Protein AF-A0A6A9QMT6-F1 (afdb_monomer_lite)

pLDDT: mean 93.89, std 8.49, range [51.22, 98.31]

Secondary structure (DSSP, 8-state):
-EEEEEE-TTS-EEEEEESSSEEEEES-B--HHHHHHHHHHHHTTPPPSS--BTS-HHHHHHHHHHH-TTTTT--

Foldseek 3Di:
DDWDWDQAPLGWIWIWDADCWIAIDTPWDDDPVLRVQCRVCLSVLHQRPGDIHSHDSVVVSVCSCVPHPVNPPPD

Radius of gyration: 11.12 Å; chains: 1; bounding box: 25×21×27 Å

Organism: NCBI:txid523847

Sequence (75 aa):
MRKIVYRSRAGKTVVLYLDHEVRVTGDFFAEEEDLIKVEEELSQCKKPSREILGVDMEELFSLIKENFEHCIGKV

Structure (mmCIF, N/CA/C/O backbone):
data_AF-A0A6A9QMT6-F1
#
_entry.id   AF-A0A6A9QMT6-F1
#
loop_
_atom_site.group_PDB
_atom_site.id
_atom_site.type_symbol
_atom_site.label_atom_id
_atom_site.label_alt_id
_atom_site.label_comp_id
_atom_site.label_asym_id
_atom_site.label_entity_id
_atom_site.label_seq_id
_atom_site.pdbx_PDB_ins_code
_atom_site.Cartn_x
_atom_site.Cartn_y
_atom_site.Cartn_z
_atom_site.occupancy
_atom_site.B_iso_or_equiv
_atom_site.auth_seq_id
_atom_site.auth_comp_id
_atom_site.auth_asym_id
_atom_site.auth_atom_id
_atom_site.pdbx_PDB_model_num
ATOM 1 N N . MET A 1 1 ? -16.532 -6.881 -0.346 1.00 80.75 1 MET A N 1
ATOM 2 C CA . MET A 1 1 ? -15.296 -6.654 -1.124 1.00 80.75 1 MET A CA 1
ATOM 3 C C . MET A 1 1 ? -15.374 -5.404 -2.000 1.00 80.75 1 MET A C 1
ATOM 5 O O . MET A 1 1 ? -16.000 -5.414 -3.059 1.00 80.75 1 MET A O 1
ATOM 9 N N . ARG A 1 2 ? -14.721 -4.322 -1.565 1.00 93.62 2 ARG A N 1
ATOM 10 C CA . ARG A 1 2 ? -14.541 -3.079 -2.333 1.00 93.62 2 ARG A CA 1
ATOM 11 C C . ARG A 1 2 ? -13.225 -3.145 -3.113 1.00 93.62 2 ARG A C 1
ATOM 13 O O . ARG A 1 2 ? -12.211 -3.568 -2.569 1.00 93.62 2 ARG A O 1
ATOM 20 N N . LYS A 1 3 ? -13.234 -2.724 -4.381 1.00 96.69 3 LYS A N 1
ATOM 21 C CA . LYS A 1 3 ? -12.044 -2.671 -5.247 1.00 96.69 3 LYS A CA 1
ATOM 22 C C . LYS A 1 3 ? -11.718 -1.226 -5.606 1.00 96.69 3 LYS A C 1
ATOM 24 O O . LYS A 1 3 ? -12.612 -0.492 -6.021 1.00 96.69 3 LYS A O 1
ATOM 29 N N . ILE A 1 4 ? -10.449 -0.843 -5.495 1.00 97.62 4 ILE A N 1
ATOM 30 C CA . ILE A 1 4 ? -9.945 0.467 -5.925 1.00 97.62 4 ILE A CA 1
ATOM 31 C C . ILE A 1 4 ? -8.797 0.235 -6.897 1.00 97.62 4 ILE A C 1
ATOM 33 O O . ILE A 1 4 ? -7.910 -0.569 -6.634 1.00 97.62 4 ILE A O 1
ATOM 37 N N . VAL A 1 5 ? -8.825 0.925 -8.032 1.00 97.81 5 VAL A N 1
ATOM 38 C CA . VAL A 1 5 ? -7.726 0.925 -8.999 1.00 97.81 5 VAL A CA 1
ATOM 39 C C . VAL A 1 5 ? -7.269 2.359 -9.154 1.00 97.81 5 VAL A C 1
ATOM 41 O O . VAL A 1 5 ? -8.090 3.232 -9.435 1.00 97.81 5 VAL A O 1
ATOM 44 N N . TYR A 1 6 ? -5.979 2.602 -8.969 1.00 97.94 6 TYR A N 1
ATOM 45 C CA . TYR A 1 6 ? -5.398 3.922 -9.165 1.00 97.94 6 TYR A CA 1
ATOM 46 C C . TYR A 1 6 ? -4.004 3.815 -9.770 1.00 97.94 6 TYR A C 1
ATOM 48 O O . TYR A 1 6 ? -3.356 2.767 -9.733 1.00 97.94 6 TYR A O 1
ATOM 56 N N . ARG A 1 7 ? -3.551 4.921 -10.353 1.00 97.94 7 ARG A N 1
ATOM 57 C CA . ARG A 1 7 ? -2.166 5.074 -10.778 1.00 97.94 7 ARG A CA 1
ATOM 58 C C . ARG A 1 7 ? -1.434 5.853 -9.703 1.00 97.94 7 ARG A C 1
ATOM 60 O O . ARG A 1 7 ? -1.792 6.997 -9.444 1.00 97.94 7 ARG A O 1
ATOM 67 N N . SER A 1 8 ? -0.433 5.231 -9.100 1.00 97.38 8 SER A N 1
ATOM 68 C CA . SER A 1 8 ? 0.398 5.878 -8.103 1.00 97.38 8 SER A CA 1
ATOM 69 C C . SER A 1 8 ? 1.179 7.043 -8.706 1.00 97.38 8 SER A C 1
ATOM 71 O O . SER A 1 8 ? 1.595 6.986 -9.869 1.00 97.38 8 SER A O 1
ATOM 73 N N . ARG A 1 9 ? 1.448 8.072 -7.898 1.00 97.75 9 ARG A N 1
ATOM 74 C CA . ARG A 1 9 ? 2.355 9.182 -8.244 1.00 97.75 9 ARG A CA 1
ATOM 75 C C . ARG A 1 9 ? 3.752 8.716 -8.642 1.00 97.75 9 ARG A C 1
ATOM 77 O O . ARG A 1 9 ? 4.380 9.348 -9.486 1.00 97.75 9 ARG A O 1
ATOM 84 N N . ALA A 1 10 ? 4.202 7.584 -8.101 1.00 96.56 10 ALA A N 1
ATOM 85 C CA . ALA A 1 10 ? 5.461 6.941 -8.478 1.00 96.56 10 ALA A CA 1
ATOM 86 C C . ALA A 1 10 ? 5.394 6.187 -9.831 1.00 96.56 10 ALA A C 1
ATOM 88 O O . ALA A 1 10 ? 6.402 5.680 -10.320 1.00 96.56 10 ALA A O 1
ATOM 89 N N . GLY A 1 11 ? 4.227 6.165 -10.485 1.00 95.12 11 GLY A N 1
ATOM 90 C CA . GLY A 1 11 ? 4.054 5.814 -11.895 1.00 95.12 11 GLY A CA 1
ATOM 91 C C . GLY A 1 11 ? 3.385 4.467 -12.165 1.00 95.12 11 GLY A C 1
ATOM 92 O O . GLY A 1 11 ? 2.927 4.265 -13.296 1.00 95.12 11 GLY A O 1
ATOM 93 N N . LYS A 1 12 ? 3.296 3.586 -11.158 1.00 97.62 12 LYS A N 1
ATOM 94 C CA . LYS A 1 12 ? 2.721 2.235 -11.261 1.00 97.62 12 LYS A CA 1
ATOM 95 C C . LYS A 1 12 ? 1.224 2.189 -10.976 1.00 97.62 12 LYS A C 1
ATOM 97 O O . LYS A 1 12 ? 0.689 2.979 -10.203 1.00 97.62 12 LYS A O 1
ATOM 102 N N . THR A 1 13 ? 0.543 1.254 -11.613 1.00 98.25 13 THR A N 1
ATOM 103 C CA . THR A 1 13 ? -0.850 0.898 -11.366 1.00 98.25 13 THR A CA 1
ATOM 104 C C . THR A 1 13 ? -0.946 0.009 -10.133 1.00 98.25 13 THR A C 1
ATOM 106 O O . THR A 1 13 ? -0.319 -1.048 -10.061 1.00 98.25 13 THR A O 1
ATOM 109 N N . VAL A 1 14 ? -1.794 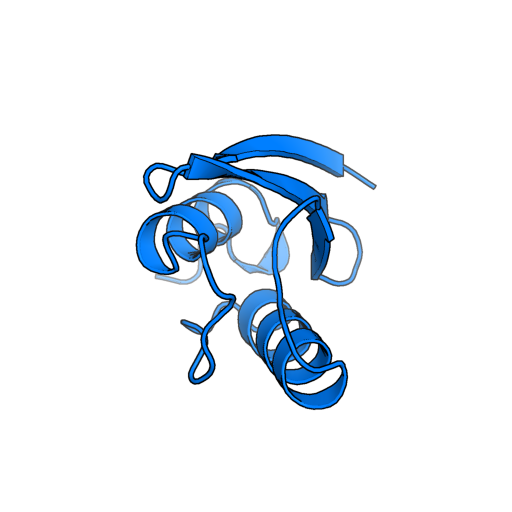0.410 -9.193 1.00 98.31 14 VAL A N 1
ATOM 110 C CA . VAL A 1 14 ? -2.091 -0.337 -7.973 1.00 98.31 14 VAL A CA 1
ATOM 111 C C . VAL A 1 14 ? -3.573 -0.690 -7.955 1.00 98.31 14 VAL A C 1
ATOM 113 O O . VAL A 1 14 ? -4.448 0.122 -8.266 1.00 98.31 14 VAL A O 1
ATOM 116 N N . VAL A 1 15 ? -3.852 -1.928 -7.579 1.00 98.12 15 VAL A N 1
ATOM 117 C CA . VAL A 1 15 ? -5.178 -2.491 -7.378 1.00 98.12 15 VAL A CA 1
ATOM 118 C C . VAL A 1 15 ? -5.280 -2.913 -5.920 1.00 98.12 15 VAL A C 1
ATOM 120 O O . VAL A 1 15 ? -4.539 -3.778 -5.459 1.00 98.12 15 VAL A O 1
ATOM 123 N N . LEU A 1 16 ? -6.224 -2.305 -5.212 1.00 97.69 16 LEU A N 1
ATOM 124 C CA . LEU A 1 16 ? -6.537 -2.599 -3.822 1.00 97.69 16 LEU A CA 1
ATOM 125 C C . LEU A 1 16 ? -7.832 -3.396 -3.747 1.00 97.69 16 LEU A C 1
ATOM 127 O O . LEU A 1 16 ? -8.839 -3.015 -4.357 1.00 97.69 16 LEU A O 1
ATOM 131 N N . TYR A 1 17 ? -7.816 -4.458 -2.953 1.00 97.50 17 TYR A N 1
ATOM 132 C CA . TYR A 1 17 ? -9.009 -5.168 -2.510 1.00 97.50 17 TYR A CA 1
ATOM 133 C C . TYR A 1 17 ? -9.167 -4.951 -1.010 1.00 97.50 17 TYR A C 1
ATOM 135 O O . TYR A 1 17 ? -8.258 -5.240 -0.239 1.00 97.50 17 TYR A O 1
ATOM 143 N N . LEU A 1 18 ? -10.315 -4.402 -0.626 1.00 95.50 18 LEU A N 1
ATOM 144 C CA . LEU A 1 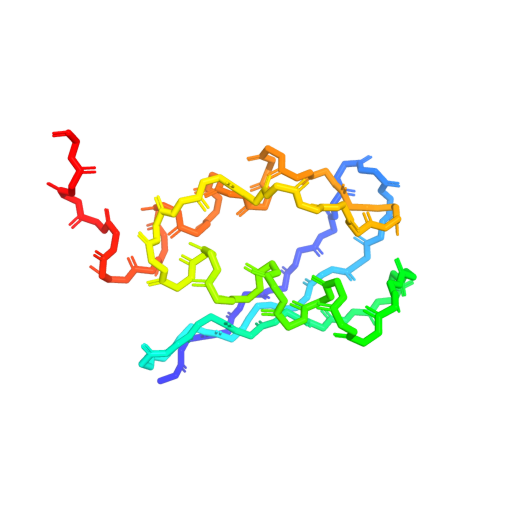18 ? -10.651 -4.024 0.740 1.00 95.50 18 LEU A CA 1
ATOM 145 C C . LEU A 1 18 ? -11.853 -4.865 1.180 1.00 95.50 18 LEU A C 1
ATOM 147 O O . LEU A 1 18 ? -12.974 -4.654 0.696 1.00 95.50 18 LEU A O 1
ATOM 151 N N . ASP A 1 19 ? -11.611 -5.854 2.037 1.00 91.12 19 ASP A N 1
ATOM 152 C CA . ASP A 1 19 ? -12.657 -6.725 2.588 1.00 91.12 19 ASP A CA 1
ATOM 153 C C . ASP A 1 19 ? -12.489 -6.899 4.105 1.00 91.12 19 ASP A C 1
ATOM 155 O O . ASP A 1 19 ? -12.607 -5.917 4.830 1.00 91.12 19 ASP A O 1
ATOM 159 N N . HIS A 1 20 ? -12.193 -8.102 4.601 1.00 90.19 20 HIS A N 1
ATOM 160 C CA . HIS A 1 20 ? -11.721 -8.293 5.980 1.00 90.19 20 HIS A CA 1
ATOM 161 C C . HIS A 1 20 ? -10.235 -7.939 6.152 1.00 90.19 20 HIS A C 1
ATOM 163 O O . HIS A 1 20 ? -9.785 -7.637 7.254 1.00 90.19 20 HIS A O 1
ATOM 169 N N . GLU A 1 21 ? -9.490 -7.950 5.050 1.00 94.69 21 GLU A N 1
ATOM 170 C CA . GLU A 1 21 ? -8.073 -7.612 4.955 1.00 94.69 21 GLU A CA 1
ATOM 171 C C . GLU A 1 21 ? -7.832 -6.699 3.744 1.00 94.69 21 GLU A C 1
ATOM 173 O O . GLU A 1 21 ? -8.694 -6.552 2.864 1.00 94.69 21 GLU A O 1
ATOM 178 N N . VAL A 1 22 ? -6.659 -6.072 3.717 1.00 97.00 22 VAL A N 1
ATOM 179 C CA . VAL A 1 22 ? -6.149 -5.292 2.590 1.00 97.00 22 VAL A CA 1
ATOM 180 C C . VAL A 1 22 ? -5.270 -6.196 1.741 1.00 97.00 22 VAL A C 1
ATOM 182 O O . VAL A 1 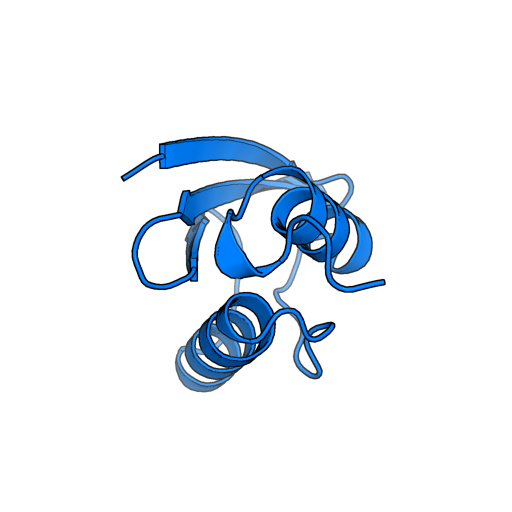22 ? -4.288 -6.732 2.238 1.00 97.00 22 VAL A O 1
ATOM 185 N N . ARG A 1 23 ? -5.587 -6.305 0.449 1.00 97.56 23 ARG A N 1
ATOM 186 C CA . ARG A 1 23 ? -4.721 -6.961 -0.542 1.00 97.56 23 ARG A CA 1
ATOM 187 C C . ARG A 1 23 ? -4.305 -5.972 -1.620 1.00 97.56 23 ARG A C 1
ATOM 189 O O . ARG A 1 23 ? -5.139 -5.199 -2.105 1.00 97.56 23 ARG A O 1
ATOM 196 N N . VAL A 1 24 ? -3.036 -6.007 -2.003 1.00 97.19 24 VAL A N 1
ATOM 197 C CA . VAL A 1 24 ? -2.378 -5.074 -2.915 1.00 97.19 24 VAL A CA 1
ATOM 198 C C . VAL A 1 24 ? -1.774 -5.865 -4.074 1.00 97.19 24 VAL A C 1
ATOM 200 O O . VAL A 1 24 ? -0.937 -6.738 -3.899 1.00 97.19 24 VAL A O 1
ATOM 203 N N . THR A 1 25 ? -2.176 -5.546 -5.300 1.00 97.25 25 THR A N 1
ATOM 204 C CA . THR A 1 25 ? -1.600 -6.129 -6.525 1.00 97.25 25 THR A CA 1
ATOM 205 C C . THR A 1 25 ? -1.475 -5.053 -7.595 1.00 97.25 25 THR A C 1
ATOM 207 O O . THR A 1 25 ? -2.088 -3.995 -7.482 1.00 97.25 25 THR A O 1
ATOM 210 N N . GLY A 1 26 ? -0.701 -5.278 -8.653 1.00 96.50 26 GLY A N 1
ATOM 211 C CA . GLY A 1 26 ? -0.517 -4.259 -9.685 1.00 96.50 26 GLY A CA 1
ATOM 212 C C . GLY A 1 26 ? 0.600 -4.586 -10.663 1.00 96.50 26 GLY A C 1
ATOM 213 O O . GLY A 1 26 ? 0.972 -5.744 -10.815 1.00 96.50 26 GLY A O 1
ATOM 214 N N . ASP A 1 27 ? 1.127 -3.554 -11.321 1.00 96.75 27 ASP A N 1
ATOM 215 C CA . ASP A 1 27 ? 2.267 -3.632 -12.254 1.00 96.75 27 ASP A CA 1
ATOM 216 C C . ASP A 1 27 ? 3.598 -3.156 -11.618 1.00 96.75 27 ASP A C 1
ATOM 218 O O . ASP A 1 27 ? 4.545 -2.768 -12.318 1.00 96.75 27 ASP A O 1
ATOM 222 N N . PHE A 1 28 ? 3.654 -3.152 -10.285 1.00 96.56 28 PHE A N 1
ATOM 223 C CA . PHE A 1 28 ? 4.807 -2.781 -9.465 1.00 96.56 28 PHE A CA 1
ATOM 224 C C . PHE A 1 28 ? 5.749 -3.966 -9.202 1.00 96.56 28 PHE A C 1
ATOM 226 O O . PHE A 1 28 ? 5.452 -5.100 -9.570 1.00 96.56 28 PHE A O 1
ATOM 233 N N . PHE A 1 29 ? 6.883 -3.698 -8.549 1.00 95.44 29 PHE A N 1
ATOM 234 C CA . PHE A 1 29 ? 7.827 -4.735 -8.128 1.00 95.44 29 PHE A CA 1
ATOM 235 C C . PHE A 1 29 ? 7.906 -4.791 -6.602 1.00 95.44 29 PHE A C 1
ATOM 237 O O . PHE A 1 29 ? 8.079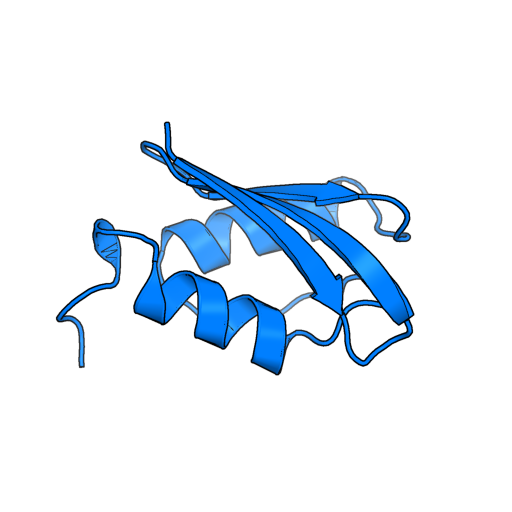 -3.760 -5.952 1.00 95.44 29 PHE A O 1
ATOM 244 N N . ALA A 1 30 ? 7.786 -5.988 -6.042 1.00 95.31 30 ALA A N 1
ATOM 245 C CA . ALA A 1 30 ? 7.985 -6.266 -4.627 1.00 95.31 30 ALA A CA 1
ATOM 246 C C . ALA A 1 30 ? 8.369 -7.738 -4.464 1.00 95.31 30 ALA A C 1
ATOM 248 O O . ALA A 1 30 ? 7.909 -8.581 -5.238 1.00 95.31 30 ALA A O 1
ATOM 249 N N . GLU A 1 31 ? 9.176 -8.032 -3.451 1.00 96.44 31 GLU A N 1
ATOM 250 C CA . GLU A 1 31 ? 9.346 -9.402 -2.976 1.00 96.44 31 GLU A CA 1
ATOM 251 C C . GLU A 1 31 ? 8.062 -9.854 -2.268 1.00 96.44 31 GLU A C 1
ATOM 253 O O . GLU A 1 31 ? 7.365 -9.047 -1.646 1.00 96.44 31 GLU A O 1
ATOM 258 N N . GLU A 1 32 ? 7.742 -11.146 -2.350 1.00 95.81 32 GLU A N 1
ATOM 259 C CA . GLU A 1 32 ? 6.507 -11.697 -1.776 1.00 95.81 32 GLU A CA 1
ATOM 260 C C . GLU A 1 32 ? 6.412 -11.435 -0.263 1.00 95.81 32 GLU A C 1
ATOM 262 O O . GLU A 1 32 ? 5.373 -10.995 0.226 1.00 95.81 32 GLU A O 1
ATOM 267 N N . GLU A 1 33 ? 7.516 -11.618 0.468 1.00 97.25 33 GLU A N 1
ATOM 268 C CA . GLU A 1 33 ? 7.575 -11.372 1.915 1.00 97.25 33 GLU A CA 1
ATOM 269 C C . GLU A 1 33 ? 7.315 -9.901 2.276 1.00 97.25 33 GLU A C 1
ATOM 271 O O . GLU A 1 33 ? 6.603 -9.613 3.242 1.00 97.25 33 GLU A O 1
ATOM 276 N N . ASP A 1 34 ? 7.859 -8.964 1.493 1.00 97.12 34 ASP A N 1
ATOM 277 C CA . ASP A 1 34 ? 7.640 -7.534 1.710 1.00 97.12 34 ASP A CA 1
ATOM 278 C C . ASP A 1 34 ? 6.184 -7.158 1.406 1.00 97.12 34 ASP A C 1
ATOM 280 O O . ASP A 1 34 ? 5.575 -6.410 2.173 1.00 97.12 34 ASP A O 1
ATOM 284 N N . LEU A 1 35 ? 5.595 -7.714 0.339 1.00 97.75 35 LEU A N 1
ATOM 285 C CA . LEU A 1 35 ? 4.199 -7.465 -0.023 1.00 97.75 35 LEU A CA 1
ATOM 286 C C . LEU A 1 35 ? 3.235 -7.971 1.057 1.00 97.75 35 LEU A C 1
ATOM 288 O O . LEU A 1 35 ? 2.359 -7.216 1.480 1.00 97.75 35 LEU A O 1
ATOM 292 N N . ILE A 1 36 ? 3.442 -9.195 1.556 1.00 97.88 36 ILE A N 1
ATOM 293 C CA . ILE A 1 36 ? 2.663 -9.755 2.672 1.00 97.88 36 ILE A CA 1
ATOM 294 C C . ILE A 1 36 ? 2.754 -8.827 3.885 1.00 97.88 36 ILE A C 1
ATOM 296 O O . ILE A 1 36 ? 1.741 -8.511 4.511 1.00 97.88 36 ILE A O 1
ATOM 300 N N . LYS A 1 37 ? 3.956 -8.327 4.203 1.00 98.00 37 LYS A N 1
ATOM 301 C CA . LYS A 1 37 ? 4.136 -7.429 5.347 1.00 98.00 37 LYS A CA 1
ATOM 302 C C . LYS A 1 37 ? 3.396 -6.104 5.178 1.00 98.00 37 LYS A C 1
ATOM 304 O O . LYS A 1 37 ? 2.768 -5.638 6.130 1.00 98.00 37 LYS A O 1
ATOM 309 N N . VAL A 1 38 ? 3.437 -5.523 3.980 1.00 97.88 38 VAL A N 1
ATOM 310 C CA . VAL A 1 38 ? 2.678 -4.311 3.643 1.00 97.88 38 VAL A CA 1
ATOM 311 C C . VAL A 1 38 ? 1.178 -4.557 3.819 1.00 97.88 38 VAL A C 1
ATOM 313 O O . VAL A 1 38 ? 0.507 -3.766 4.479 1.00 97.88 38 VAL A O 1
ATOM 316 N N . GLU A 1 39 ? 0.645 -5.652 3.277 1.00 97.88 39 GLU A N 1
ATOM 317 C CA . GLU A 1 39 ? -0.773 -6.020 3.385 1.00 97.88 39 GLU A CA 1
ATOM 318 C C . GLU A 1 39 ? -1.221 -6.199 4.846 1.00 97.88 39 GLU A C 1
ATOM 320 O O . GLU A 1 39 ? -2.250 -5.645 5.254 1.00 97.88 39 GLU A O 1
ATOM 325 N N . GLU A 1 40 ? -0.421 -6.888 5.667 1.00 97.38 40 GLU A N 1
ATOM 326 C CA . GLU A 1 40 ? -0.665 -7.042 7.107 1.00 97.38 40 GLU A CA 1
ATOM 327 C C . GLU A 1 40 ? -0.727 -5.690 7.832 1.00 97.38 40 GLU A C 1
ATOM 329 O O . GLU A 1 40 ? -1.643 -5.431 8.618 1.00 97.38 40 GLU A O 1
ATOM 334 N N . GLU A 1 41 ? 0.253 -4.816 7.592 1.00 97.19 41 GLU A N 1
ATOM 335 C CA . GLU A 1 41 ? 0.351 -3.516 8.260 1.00 97.19 41 GLU A CA 1
ATOM 336 C C . GLU A 1 41 ? -0.789 -2.580 7.843 1.00 97.19 41 GLU A C 1
ATOM 338 O O . GLU A 1 41 ? -1.421 -1.961 8.707 1.00 97.19 41 GLU A O 1
ATOM 343 N N . LEU A 1 42 ? -1.128 -2.545 6.550 1.00 96.81 42 LEU A N 1
ATOM 344 C CA . LEU A 1 42 ? -2.270 -1.785 6.035 1.00 96.81 42 LEU A CA 1
ATOM 345 C C . LEU A 1 42 ? -3.595 -2.294 6.610 1.00 96.81 42 LEU A C 1
ATOM 347 O O . LEU A 1 42 ? -4.435 -1.485 7.009 1.00 96.81 42 LEU A O 1
ATOM 351 N N . SER A 1 43 ? -3.761 -3.613 6.731 1.00 96.38 43 SER A N 1
ATOM 352 C CA . SER A 1 43 ? -4.939 -4.229 7.363 1.00 96.38 43 SER A CA 1
ATOM 353 C C . SER A 1 43 ? -5.084 -3.844 8.839 1.00 96.38 43 SER A C 1
ATOM 355 O O . SER A 1 43 ? -6.190 -3.793 9.376 1.00 96.38 43 SER A O 1
ATOM 357 N N . GLN A 1 44 ? -3.972 -3.517 9.501 1.00 95.25 44 GLN A N 1
ATOM 358 C CA . GLN A 1 44 ? -3.935 -3.011 10.875 1.00 95.25 44 GLN A CA 1
ATOM 359 C C . GLN A 1 44 ? -3.983 -1.479 10.969 1.00 95.25 44 GLN A C 1
ATOM 361 O O . GLN A 1 44 ? -3.823 -0.937 12.066 1.00 95.25 44 GLN A O 1
ATOM 366 N N . CYS A 1 45 ? -4.198 -0.773 9.855 1.00 94.38 45 CYS A N 1
ATOM 367 C CA . CYS A 1 45 ? -4.192 0.690 9.782 1.00 94.38 45 CYS A CA 1
ATOM 368 C C . CYS A 1 45 ? -2.850 1.322 10.181 1.00 94.38 45 CYS A C 1
ATOM 370 O O . CYS A 1 45 ? -2.811 2.448 10.684 1.00 94.38 45 CYS A O 1
ATOM 372 N N . LYS A 1 46 ? -1.746 0.604 9.968 1.00 95.06 46 LYS A N 1
ATOM 373 C CA . LYS A 1 46 ? -0.385 1.082 10.218 1.00 95.06 46 LYS A CA 1
ATOM 374 C C . LYS A 1 46 ? 0.269 1.487 8.903 1.00 95.06 46 LYS A C 1
ATOM 376 O O . LYS A 1 46 ? 0.044 0.861 7.869 1.00 95.06 46 LYS A O 1
ATOM 381 N N . LYS A 1 47 ? 1.086 2.543 8.952 1.00 94.81 47 LYS A N 1
ATOM 382 C CA . LYS A 1 47 ? 1.917 2.928 7.807 1.00 94.81 47 LYS A CA 1
ATOM 383 C C . LYS A 1 47 ? 2.897 1.778 7.529 1.00 94.81 47 LYS A C 1
ATOM 385 O O . LYS A 1 47 ? 3.524 1.330 8.493 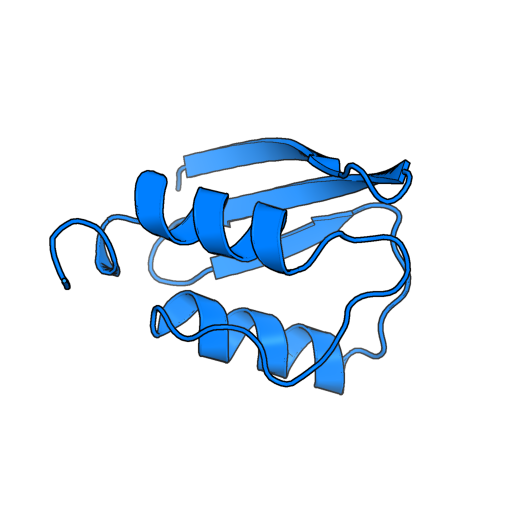1.00 94.81 47 LYS A O 1
ATOM 390 N N . PRO A 1 48 ? 3.030 1.316 6.275 1.00 96.50 48 PRO A N 1
ATOM 391 C CA . PRO A 1 48 ? 3.928 0.215 5.969 1.00 96.50 48 PRO A CA 1
ATOM 392 C C . PRO A 1 48 ? 5.384 0.532 6.322 1.00 96.50 48 PRO A C 1
ATOM 394 O O . PRO A 1 48 ? 5.851 1.650 6.095 1.00 96.50 48 PRO A O 1
ATOM 397 N N . SER A 1 49 ? 6.087 -0.450 6.882 1.00 95.56 49 SER A N 1
ATOM 398 C CA . SER A 1 49 ? 7.519 -0.401 7.194 1.00 95.56 49 SER A CA 1
ATOM 399 C C . SER A 1 49 ? 8.397 -0.872 6.030 1.00 95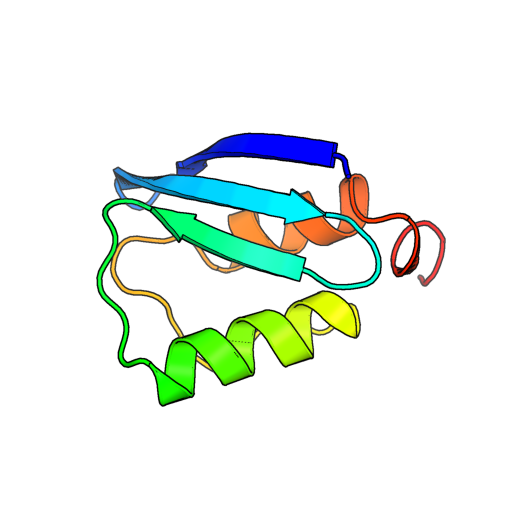.56 49 SER A C 1
ATOM 401 O O . SER A 1 49 ? 9.596 -0.596 6.012 1.00 95.56 49 SER A O 1
ATOM 403 N N . ARG A 1 50 ? 7.795 -1.573 5.063 1.00 96.50 50 ARG A N 1
ATOM 404 C CA . ARG A 1 50 ? 8.403 -2.015 3.803 1.00 96.50 50 ARG A CA 1
ATOM 405 C C . ARG A 1 50 ? 7.909 -1.168 2.637 1.00 96.50 50 ARG A C 1
ATOM 407 O O . ARG A 1 50 ? 6.880 -0.501 2.734 1.00 96.50 50 ARG A O 1
ATOM 414 N N . GLU A 1 51 ? 8.645 -1.209 1.534 1.00 94.31 51 GLU A N 1
ATOM 415 C CA . GLU A 1 51 ? 8.341 -0.444 0.326 1.00 94.31 51 GLU A CA 1
ATOM 416 C C . GLU A 1 51 ? 7.943 -1.360 -0.830 1.00 94.31 51 GLU A C 1
ATOM 418 O O . GLU A 1 51 ? 8.455 -2.468 -0.975 1.00 94.31 51 GLU A O 1
ATOM 423 N N . ILE A 1 52 ? 7.053 -0.858 -1.686 1.00 96.19 52 ILE A N 1
ATOM 424 C CA . ILE A 1 52 ? 6.746 -1.445 -2.989 1.00 96.19 52 ILE A CA 1
ATOM 425 C C . ILE A 1 52 ? 7.364 -0.537 -4.055 1.00 96.19 52 ILE A C 1
ATOM 427 O O . ILE A 1 52 ? 7.051 0.654 -4.137 1.00 96.19 52 ILE A O 1
ATOM 431 N N . LEU A 1 53 ? 8.231 -1.085 -4.907 1.00 96.00 53 LEU A N 1
ATOM 432 C CA . LEU A 1 53 ? 8.961 -0.286 -5.888 1.00 96.00 53 LEU A CA 1
ATOM 433 C C . LEU A 1 53 ? 8.020 0.280 -6.957 1.00 96.00 53 LEU A C 1
ATOM 435 O O . LEU A 1 53 ? 7.323 -0.447 -7.672 1.00 96.00 53 LEU A O 1
ATOM 439 N N . GLY A 1 54 ? 8.065 1.605 -7.105 1.00 95.62 54 GLY A N 1
ATOM 440 C CA . GLY A 1 54 ? 7.218 2.348 -8.038 1.00 95.62 54 GLY A CA 1
ATOM 441 C C . GLY A 1 54 ? 5.830 2.689 -7.489 1.00 95.62 54 GLY A C 1
ATOM 442 O O . GLY A 1 54 ? 4.987 3.159 -8.256 1.00 95.62 54 GLY A O 1
ATOM 443 N N . VAL A 1 55 ? 5.597 2.493 -6.186 1.00 97.75 55 VAL A N 1
ATOM 444 C CA . VAL A 1 55 ? 4.379 2.909 -5.481 1.00 97.75 55 VAL A CA 1
ATOM 445 C C . VAL A 1 55 ? 4.720 3.959 -4.424 1.00 97.75 55 VAL A C 1
ATOM 447 O O . VAL A 1 55 ? 5.621 3.790 -3.611 1.00 97.75 55 VAL A O 1
ATOM 450 N N . ASP A 1 56 ? 3.981 5.062 -4.437 1.00 97.69 56 ASP A N 1
ATOM 451 C CA . ASP A 1 56 ? 3.993 6.079 -3.390 1.00 97.69 56 ASP A CA 1
ATOM 452 C C . ASP A 1 56 ? 3.279 5.517 -2.152 1.00 97.69 56 ASP A C 1
ATOM 454 O O . ASP A 1 56 ? 2.052 5.363 -2.123 1.00 97.69 56 ASP A O 1
ATOM 458 N N . MET A 1 57 ? 4.070 5.167 -1.137 1.00 96.94 57 MET A N 1
ATOM 459 C CA . MET A 1 57 ? 3.578 4.516 0.079 1.00 96.94 57 MET A CA 1
ATOM 460 C C . MET A 1 57 ? 2.722 5.447 0.950 1.00 96.94 57 MET A C 1
ATOM 462 O O . MET A 1 57 ? 1.889 4.967 1.722 1.00 96.94 57 MET A O 1
ATOM 466 N N . GLU A 1 58 ? 2.885 6.769 0.835 1.00 96.81 58 GLU A N 1
ATOM 467 C CA . GLU A 1 58 ? 2.054 7.731 1.569 1.00 96.81 58 GLU A CA 1
ATOM 468 C C . GLU A 1 58 ? 0.673 7.867 0.936 1.00 96.81 58 GLU A C 1
ATOM 470 O O . GLU A 1 58 ? -0.341 7.864 1.641 1.00 96.81 58 GLU A O 1
ATOM 475 N N . GLU A 1 59 ? 0.626 7.928 -0.395 1.00 97.44 59 GLU A N 1
ATOM 476 C CA . GLU A 1 59 ? -0.616 7.897 -1.167 1.00 97.44 59 GLU A CA 1
ATOM 477 C C . GLU A 1 59 ? -1.382 6.592 -0.927 1.00 97.44 59 GLU A C 1
ATOM 479 O O . GLU A 1 59 ? -2.579 6.627 -0.629 1.00 97.44 59 GLU A O 1
ATOM 484 N N . LEU A 1 60 ? -0.682 5.452 -0.977 1.00 97.38 60 LEU A N 1
ATOM 485 C CA . LEU A 1 60 ? -1.258 4.141 -0.679 1.00 97.38 60 LEU A CA 1
ATOM 486 C C . LEU A 1 60 ? -1.892 4.119 0.716 1.00 97.38 60 LEU A C 1
ATOM 488 O O . LEU A 1 60 ? -3.065 3.775 0.863 1.00 97.38 60 LEU A O 1
ATOM 492 N N . PHE A 1 61 ? -1.140 4.522 1.743 1.00 97.00 61 PHE A N 1
ATOM 493 C CA . PHE A 1 61 ? -1.637 4.503 3.116 1.00 97.00 61 PHE A CA 1
ATOM 494 C C . PHE A 1 61 ? -2.819 5.461 3.327 1.00 97.00 61 PHE A C 1
ATOM 496 O O . PHE A 1 61 ? -3.782 5.112 4.013 1.00 97.00 61 PHE A O 1
ATOM 503 N N . SER A 1 62 ? -2.789 6.640 2.702 1.00 95.88 62 SER A N 1
ATOM 504 C CA . SER A 1 62 ? -3.890 7.611 2.768 1.00 95.88 62 SER A CA 1
ATOM 505 C C . SER A 1 62 ? -5.181 7.041 2.175 1.00 95.88 62 SER A C 1
ATOM 507 O O . SER A 1 62 ? -6.231 7.100 2.816 1.00 95.88 62 SER A O 1
ATOM 509 N N . LEU A 1 63 ? -5.091 6.383 1.013 1.00 95.81 63 LEU A N 1
ATOM 510 C CA . LEU A 1 63 ? -6.230 5.702 0.395 1.00 95.81 63 LEU A CA 1
ATOM 511 C C . LEU A 1 63 ? -6.807 4.610 1.299 1.00 95.81 63 LEU A C 1
ATOM 513 O O . LEU A 1 63 ? -8.029 4.489 1.392 1.00 95.81 63 LEU A O 1
ATOM 517 N N . ILE A 1 64 ? -5.966 3.839 1.995 1.00 96.00 64 ILE A N 1
ATOM 518 C CA . ILE A 1 64 ? -6.445 2.835 2.955 1.00 96.00 64 ILE A CA 1
ATOM 519 C C . ILE A 1 64 ? -7.203 3.496 4.109 1.00 96.00 64 ILE A C 1
ATOM 521 O O . ILE A 1 64 ? -8.314 3.069 4.417 1.00 96.00 64 ILE A O 1
ATOM 525 N N . LYS A 1 65 ? -6.674 4.571 4.706 1.00 94.31 65 LYS A N 1
ATOM 526 C CA . LYS A 1 65 ? -7.350 5.273 5.814 1.00 94.31 65 LYS A CA 1
ATOM 527 C C . LYS A 1 65 ? -8.730 5.815 5.439 1.00 94.31 65 LYS A C 1
ATOM 529 O O . LYS A 1 65 ? -9.630 5.811 6.273 1.00 94.31 65 LYS A O 1
ATOM 534 N N . GLU A 1 66 ? -8.890 6.284 4.208 1.00 93.62 66 GLU A N 1
ATOM 535 C CA . GLU A 1 66 ? -10.145 6.867 3.724 1.00 93.62 66 GLU A CA 1
ATOM 536 C C . GLU A 1 66 ? -11.175 5.815 3.298 1.00 93.62 66 GLU A C 1
ATOM 538 O O . GLU A 1 66 ? -12.376 6.090 3.293 1.00 93.62 66 GLU A O 1
ATOM 543 N N . ASN A 1 67 ? -10.725 4.620 2.905 1.00 94.06 67 ASN A N 1
ATOM 544 C CA . ASN A 1 67 ? -11.579 3.670 2.195 1.00 94.06 67 ASN A CA 1
ATOM 545 C C . ASN A 1 67 ? -11.741 2.309 2.871 1.00 94.06 67 ASN A C 1
ATOM 547 O O . ASN A 1 67 ? -12.677 1.589 2.510 1.00 94.06 67 ASN A O 1
ATOM 551 N N . PHE A 1 68 ? -10.865 1.946 3.810 1.00 94.12 68 PHE A N 1
ATOM 552 C CA . PHE A 1 68 ? -10.942 0.681 4.531 1.00 94.12 68 PHE A CA 1
ATOM 553 C C . PHE A 1 68 ? -11.700 0.860 5.845 1.00 94.12 68 PHE A C 1
ATOM 555 O O . PHE A 1 68 ? -11.226 1.534 6.758 1.00 94.12 68 PHE A O 1
ATOM 562 N N . GLU A 1 69 ? -12.879 0.241 5.953 1.00 88.25 69 GLU A N 1
ATOM 563 C CA . GLU A 1 69 ? -13.823 0.439 7.065 1.00 88.25 69 GLU A CA 1
ATOM 564 C C . GLU A 1 69 ? -13.189 0.257 8.451 1.00 88.25 69 GLU A C 1
ATOM 566 O O . GLU A 1 69 ? -13.539 0.970 9.386 1.00 88.25 69 GLU A O 1
ATOM 571 N N . HIS A 1 70 ? -12.206 -0.639 8.587 1.00 85.19 70 HIS A N 1
ATOM 572 C CA . HIS A 1 70 ? -11.522 -0.910 9.859 1.00 85.19 70 HIS A CA 1
ATOM 573 C C . HIS A 1 70 ? -10.613 0.235 10.342 1.00 85.19 70 HIS A C 1
ATOM 575 O O . HIS A 1 70 ? -10.229 0.257 11.522 1.00 85.19 70 HIS A O 1
ATOM 581 N N . CYS A 1 71 ? -10.268 1.160 9.442 1.00 84.38 71 CYS A N 1
ATOM 582 C CA . CYS A 1 71 ? -9.423 2.326 9.698 1.00 84.38 71 CYS A CA 1
ATOM 583 C C . CYS A 1 71 ? -10.210 3.632 9.804 1.00 84.38 71 CYS A C 1
ATOM 585 O O . CYS A 1 71 ? -9.701 4.602 10.370 1.00 84.38 71 CYS A O 1
ATOM 587 N N . ILE A 1 72 ? -11.447 3.666 9.303 1.00 76.44 72 ILE A N 1
ATOM 588 C CA . ILE A 1 72 ? -12.299 4.853 9.365 1.00 76.44 72 ILE A CA 1
ATOM 589 C C . ILE A 1 72 ? -12.649 5.129 10.838 1.00 76.44 72 ILE A C 1
ATOM 591 O O . ILE A 1 72 ? -13.263 4.306 11.511 1.00 76.44 72 ILE A O 1
ATOM 595 N N . GLY A 1 73 ? -12.240 6.293 11.356 1.00 61.44 73 GLY A N 1
ATOM 596 C CA . GLY A 1 73 ? -12.557 6.744 12.721 1.00 61.44 73 GLY A CA 1
ATOM 597 C C . GLY A 1 73 ? -11.542 6.379 13.812 1.00 61.44 73 GLY A C 1
ATOM 598 O O . GLY A 1 73 ? -11.726 6.788 14.956 1.00 61.44 73 GLY A O 1
ATOM 599 N N . LYS A 1 74 ? -10.452 5.672 13.484 1.00 58.16 74 LYS A N 1
ATOM 600 C CA . LYS A 1 74 ? -9.293 5.521 14.380 1.00 58.16 74 LYS A CA 1
ATOM 601 C C . LYS A 1 74 ? -8.327 6.684 14.132 1.00 58.16 74 LYS A C 1
ATOM 603 O O . LYS A 1 74 ? -7.473 6.605 13.247 1.00 58.16 74 LYS A O 1
ATOM 608 N N . VAL A 1 75 ? -8.533 7.783 14.858 1.00 51.22 75 VAL A N 1
ATOM 609 C CA . VAL A 1 75 ? -7.640 8.956 14.907 1.00 51.22 75 VAL A CA 1
ATOM 610 C C . VAL A 1 75 ? -6.961 8.996 16.262 1.00 51.22 75 VAL A C 1
ATOM 612 O O . VAL A 1 75 ? -7.694 8.889 17.270 1.00 51.22 75 VAL A O 1
#